Protein AF-A0A3N5MFY3-F1 (afdb_monomer)

Solvent-accessible surface area (backbone atoms only — not comparable to full-atom values): 4371 Å² total; per-residue (Å²): 133,85,81,80,72,80,77,76,81,76,50,73,71,58,54,59,50,53,54,51,50,52,52,51,53,49,50,50,53,53,52,54,51,51,53,52,51,49,52,52,49,52,51,52,51,49,50,48,40,57,72,60,47,50,56,71,44,60,77,43,73,59,98,87,44,74,44,39,66,74,80,110

Sequence (72 aa):
MAKDTPKKVITKKHLARIERERLQTRYILVSSIVVILLVVGFVGYGVLKEVVLQPLEPVAIVNGEKISTKEF

Structure (mmCIF, N/CA/C/O backbone):
data_AF-A0A3N5MFY3-F1
#
_entry.id   AF-A0A3N5MFY3-F1
#
loop_
_atom_site.group_PDB
_atom_site.id
_atom_site.type_symbol
_atom_site.label_atom_id
_atom_site.label_alt_id
_atom_site.label_comp_id
_atom_site.label_asym_id
_atom_site.label_entity_id
_atom_site.label_seq_id
_atom_site.pdbx_PDB_ins_code
_atom_site.Ca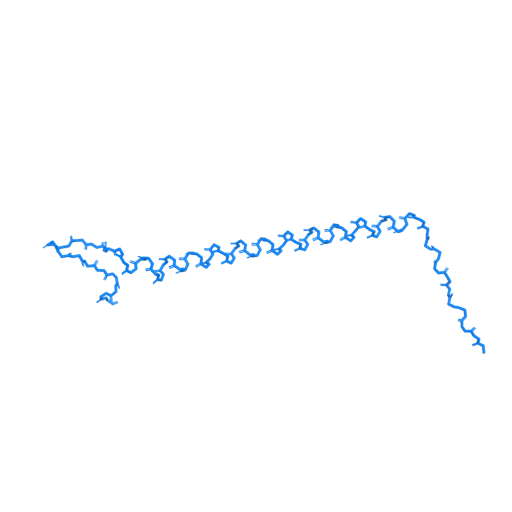rtn_x
_atom_site.Cartn_y
_atom_site.Cartn_z
_atom_site.occupancy
_atom_site.B_iso_or_equiv
_atom_site.auth_seq_id
_atom_site.auth_comp_id
_atom_site.auth_asym_id
_atom_site.auth_atom_id
_atom_site.pdbx_PDB_model_num
ATOM 1 N N . MET A 1 1 ? -2.706 -17.898 -51.059 1.00 42.91 1 MET A N 1
ATOM 2 C CA . MET A 1 1 ? -1.681 -16.877 -50.750 1.00 42.91 1 MET A CA 1
ATOM 3 C C . MET A 1 1 ? -1.412 -16.890 -49.257 1.00 42.91 1 MET A C 1
ATOM 5 O O . MET A 1 1 ? -2.330 -16.623 -48.492 1.00 42.91 1 MET A O 1
ATOM 9 N N . ALA A 1 2 ? -0.201 -17.262 -48.842 1.00 52.47 2 ALA A N 1
ATOM 10 C CA . ALA A 1 2 ? 0.213 -17.149 -47.447 1.00 52.47 2 ALA A CA 1
ATOM 11 C C . ALA A 1 2 ? 0.413 -15.661 -47.112 1.00 52.47 2 ALA A C 1
ATOM 13 O O . ALA A 1 2 ? 1.051 -14.937 -47.871 1.00 52.47 2 ALA A O 1
ATOM 14 N N . LYS A 1 3 ? -0.194 -15.192 -46.018 1.00 57.03 3 LYS A N 1
ATOM 15 C CA . LYS A 1 3 ? 0.015 -13.838 -45.492 1.00 57.03 3 LYS A CA 1
ATOM 16 C C . LYS A 1 3 ? 1.400 -13.796 -44.850 1.00 57.03 3 LYS A C 1
ATOM 18 O O . LYS A 1 3 ? 1.578 -14.324 -43.753 1.00 57.03 3 LYS A O 1
ATOM 23 N N . ASP A 1 4 ? 2.356 -13.157 -45.514 1.00 61.09 4 ASP A N 1
ATOM 24 C CA . ASP A 1 4 ? 3.618 -12.785 -44.884 1.00 61.09 4 ASP A CA 1
ATOM 25 C C . ASP A 1 4 ? 3.329 -11.759 -43.789 1.00 61.09 4 ASP A C 1
ATOM 27 O O . ASP A 1 4 ? 2.975 -10.606 -44.038 1.00 61.09 4 ASP A O 1
ATOM 31 N N . THR A 1 5 ? 3.414 -12.216 -42.541 1.00 66.75 5 THR A N 1
ATOM 32 C CA . THR A 1 5 ? 3.294 -11.342 -41.375 1.00 66.75 5 THR A CA 1
ATOM 33 C C . THR A 1 5 ? 4.508 -10.416 -41.389 1.00 66.75 5 THR A C 1
ATOM 35 O O . THR A 1 5 ? 5.633 -10.924 -41.352 1.00 66.75 5 THR A O 1
ATOM 38 N N . PRO A 1 6 ? 4.344 -9.081 -41.450 1.00 61.25 6 PRO A N 1
ATOM 39 C CA . PRO A 1 6 ? 5.482 -8.179 -41.504 1.00 61.25 6 PRO A CA 1
ATOM 40 C C . PRO A 1 6 ? 6.322 -8.393 -40.247 1.00 61.25 6 PRO A C 1
ATOM 42 O O . PRO A 1 6 ? 5.877 -8.144 -39.123 1.00 61.25 6 PRO A O 1
ATOM 45 N N . LYS A 1 7 ? 7.537 -8.912 -40.439 1.00 62.91 7 LYS A N 1
ATOM 46 C CA . LYS A 1 7 ? 8.503 -9.164 -39.374 1.00 62.91 7 LYS A CA 1
ATOM 47 C C . LYS A 1 7 ? 8.865 -7.815 -38.764 1.00 62.91 7 LYS A C 1
ATOM 49 O O . LYS A 1 7 ? 9.701 -7.089 -39.293 1.00 62.91 7 LYS A O 1
ATOM 54 N N . LYS A 1 8 ? 8.176 -7.452 -37.677 1.00 65.44 8 LYS A N 1
ATOM 55 C CA . LYS A 1 8 ? 8.396 -6.215 -36.926 1.00 65.44 8 LYS A CA 1
ATOM 56 C C . LYS A 1 8 ? 9.876 -6.165 -36.563 1.00 65.44 8 LYS A C 1
ATOM 58 O O . LYS A 1 8 ? 10.346 -6.980 -35.772 1.00 65.44 8 LYS A O 1
ATOM 63 N N . VAL A 1 9 ? 10.624 -5.261 -37.189 1.00 62.66 9 VAL A N 1
ATOM 64 C CA . VAL A 1 9 ? 12.059 -5.100 -36.943 1.00 62.66 9 VAL A CA 1
ATOM 65 C C . VAL A 1 9 ? 12.203 -4.457 -35.570 1.00 62.66 9 VAL A C 1
ATOM 67 O O . VAL A 1 9 ? 12.193 -3.238 -35.419 1.00 62.66 9 VAL A O 1
ATOM 70 N N . ILE A 1 10 ? 12.249 -5.288 -34.531 1.00 62.00 10 ILE A N 1
ATOM 71 C CA . ILE A 1 10 ? 12.486 -4.825 -33.172 1.00 62.00 10 ILE A CA 1
ATOM 72 C C . ILE A 1 10 ? 13.976 -4.500 -33.078 1.00 62.00 10 ILE A C 1
ATOM 74 O O . ILE A 1 10 ? 14.817 -5.387 -32.939 1.00 62.00 10 ILE A O 1
ATOM 78 N N . THR A 1 11 ? 14.329 -3.220 -33.193 1.00 74.50 11 THR A N 1
ATOM 79 C CA . THR A 1 11 ? 15.703 -2.791 -32.921 1.00 74.50 11 THR A CA 1
ATOM 80 C C . THR A 1 11 ? 16.007 -3.018 -31.438 1.00 74.50 11 THR A C 1
ATOM 82 O O . THR A 1 11 ? 15.142 -2.839 -30.576 1.00 74.50 11 THR A O 1
ATOM 85 N N . LYS A 1 12 ? 17.245 -3.410 -31.110 1.00 70.75 12 LYS A N 1
ATOM 86 C CA . LYS A 1 12 ? 17.667 -3.723 -29.727 1.00 70.75 12 LYS A CA 1
ATOM 87 C C . LYS A 1 12 ? 17.335 -2.597 -28.729 1.00 70.75 12 LYS A C 1
ATOM 89 O O . LYS A 1 12 ? 17.035 -2.860 -27.568 1.00 70.75 12 LYS A O 1
ATOM 94 N N . LYS A 1 13 ? 17.307 -1.345 -29.204 1.00 73.19 13 LYS A N 1
ATOM 95 C CA . LYS A 1 13 ? 16.935 -0.151 -28.429 1.00 73.19 13 LYS A CA 1
ATOM 96 C C . LYS A 1 13 ? 15.475 -0.171 -27.949 1.00 73.19 13 LYS A C 1
ATOM 98 O O . LYS A 1 13 ? 15.201 0.293 -26.846 1.00 73.19 13 LYS A O 1
ATOM 103 N N . HIS A 1 14 ? 14.545 -0.723 -28.733 1.00 73.56 14 HIS A N 1
ATOM 104 C CA . HIS A 1 14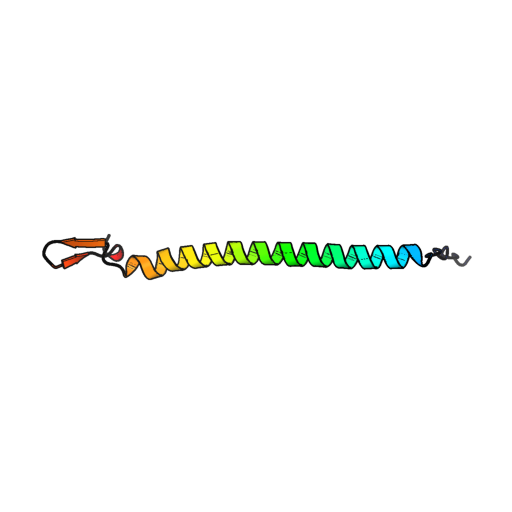 ? 13.141 -0.840 -28.325 1.00 73.56 14 HIS A CA 1
ATOM 105 C C . HIS A 1 14 ? 12.933 -1.909 -27.247 1.00 73.56 14 HIS A C 1
ATOM 107 O O . HIS A 1 14 ? 12.148 -1.679 -26.333 1.00 73.56 14 HIS A O 1
ATOM 113 N N . LEU A 1 15 ? 13.670 -3.027 -27.298 1.00 76.50 15 LEU A N 1
ATOM 114 C CA . LEU A 1 15 ? 13.607 -4.059 -26.252 1.00 76.50 15 LEU A CA 1
ATOM 115 C C . LEU A 1 15 ? 14.056 -3.509 -24.897 1.00 76.50 15 LEU A C 1
ATOM 117 O O . LEU A 1 15 ? 13.326 -3.623 -23.917 1.00 76.50 15 LEU A O 1
ATOM 121 N N . ALA A 1 16 ? 15.198 -2.817 -24.871 1.00 77.06 16 ALA A N 1
ATOM 122 C CA . ALA A 1 16 ? 15.727 -2.224 -23.645 1.00 77.06 16 ALA A CA 1
ATOM 123 C C . ALA A 1 16 ? 14.784 -1.170 -23.033 1.00 77.06 16 ALA A C 1
ATOM 125 O O . ALA A 1 16 ? 14.726 -1.020 -21.814 1.00 77.06 16 ALA A O 1
ATOM 126 N N . ARG A 1 17 ? 14.032 -0.435 -23.866 1.00 80.75 17 ARG A N 1
ATOM 127 C CA . ARG A 1 17 ? 13.044 0.543 -23.391 1.00 80.75 17 ARG A CA 1
ATOM 128 C C . ARG A 1 17 ? 11.816 -0.132 -22.776 1.00 80.75 17 ARG A C 1
ATOM 130 O O . ARG A 1 17 ? 11.417 0.248 -21.683 1.00 80.75 17 ARG A O 1
ATOM 137 N N . ILE A 1 18 ? 11.281 -1.163 -23.432 1.00 83.19 18 ILE A N 1
ATOM 138 C CA . ILE A 1 18 ? 10.122 -1.924 -22.937 1.00 83.19 18 ILE A CA 1
ATOM 139 C C . ILE A 1 18 ? 10.434 -2.585 -21.591 1.00 83.19 18 ILE A C 1
ATOM 141 O O . ILE A 1 18 ? 9.592 -2.616 -20.699 1.00 83.19 18 ILE A O 1
ATOM 145 N N . GLU A 1 19 ? 11.645 -3.109 -21.422 1.00 85.44 19 GLU A N 1
ATOM 146 C CA . GLU A 1 19 ? 12.043 -3.778 -20.184 1.00 85.44 19 GLU A CA 1
ATOM 147 C C . GLU A 1 19 ? 12.142 -2.804 -19.002 1.00 85.44 19 GLU A C 1
ATOM 149 O O . GLU A 1 19 ? 11.654 -3.099 -17.911 1.00 85.44 19 GLU A O 1
ATOM 154 N N . ARG A 1 20 ? 12.663 -1.592 -19.238 1.00 85.56 20 ARG A N 1
ATOM 155 C CA . ARG A 1 20 ? 12.671 -0.512 -18.238 1.00 85.56 20 ARG A CA 1
ATOM 156 C C . ARG A 1 20 ? 11.263 -0.050 -17.874 1.00 85.56 20 ARG A C 1
ATOM 158 O O . ARG A 1 20 ? 10.970 0.106 -16.692 1.00 85.56 20 ARG A O 1
ATOM 165 N N . GLU A 1 21 ? 10.395 0.126 -18.867 1.00 89.75 21 GLU A N 1
ATOM 166 C CA . GLU A 1 21 ? 8.998 0.513 -18.641 1.00 89.75 21 GLU A CA 1
ATOM 167 C C . GLU A 1 21 ? 8.262 -0.554 -17.816 1.00 89.75 21 GLU A C 1
ATOM 169 O O . GLU A 1 21 ? 7.599 -0.216 -16.841 1.00 89.75 21 GLU A O 1
ATOM 174 N N . ARG A 1 22 ? 8.471 -1.848 -18.097 1.00 90.56 22 ARG A N 1
ATOM 175 C CA . ARG A 1 22 ? 7.900 -2.946 -17.296 1.00 90.56 22 ARG A CA 1
ATOM 176 C C . ARG A 1 22 ? 8.342 -2.909 -15.837 1.00 90.56 22 ARG A C 1
ATOM 178 O O . ARG A 1 22 ? 7.511 -3.111 -14.953 1.00 90.56 22 ARG A O 1
ATOM 185 N N . LEU A 1 23 ? 9.627 -2.663 -15.577 1.00 92.00 23 LEU A N 1
ATOM 186 C CA . LEU A 1 23 ? 10.138 -2.542 -14.209 1.00 92.00 23 LEU A CA 1
ATOM 187 C C . LEU A 1 23 ? 9.524 -1.337 -13.494 1.00 92.00 23 LEU A C 1
ATOM 189 O O . LEU A 1 23 ? 9.075 -1.470 -12.360 1.00 92.00 23 LEU A O 1
ATOM 193 N N . GLN A 1 24 ? 9.428 -0.192 -14.171 1.00 92.69 24 GLN A N 1
ATOM 194 C CA . GLN A 1 24 ? 8.828 1.013 -13.604 1.00 92.69 24 GLN A CA 1
ATOM 195 C C . GLN A 1 24 ? 7.341 0.815 -13.295 1.00 92.69 24 GLN A C 1
ATOM 197 O O . GLN A 1 24 ? 6.906 1.118 -12.187 1.00 92.69 24 GLN A O 1
ATOM 202 N N . THR A 1 25 ? 6.573 0.235 -14.220 1.00 95.06 25 THR A N 1
ATOM 203 C CA . THR A 1 25 ? 5.166 -0.110 -13.980 1.00 95.06 25 THR A CA 1
ATOM 204 C C . THR A 1 25 ? 5.029 -1.080 -12.811 1.00 95.06 25 THR A C 1
ATOM 206 O O . THR A 1 25 ? 4.142 -0.906 -11.980 1.00 95.06 25 THR A O 1
ATOM 209 N N . ARG A 1 26 ? 5.924 -2.071 -12.698 1.00 95.69 26 ARG A N 1
ATOM 210 C CA . ARG A 1 26 ? 5.915 -3.020 -11.579 1.00 95.69 26 ARG A CA 1
ATOM 211 C C . ARG A 1 26 ? 6.196 -2.328 -10.249 1.00 95.69 26 ARG A C 1
ATOM 213 O O . ARG A 1 26 ? 5.490 -2.600 -9.285 1.00 95.69 26 ARG A O 1
ATOM 220 N N . TYR A 1 27 ? 7.176 -1.427 -10.194 1.00 96.94 27 TYR A N 1
ATOM 221 C CA . TYR A 1 27 ? 7.465 -0.663 -8.980 1.00 96.94 27 TYR A CA 1
ATOM 222 C C . TYR A 1 27 ? 6.307 0.247 -8.584 1.00 96.94 27 TYR A C 1
ATOM 224 O O . TYR A 1 27 ? 5.933 0.251 -7.415 1.00 96.94 27 TYR A O 1
ATOM 232 N N . ILE A 1 28 ? 5.695 0.946 -9.545 1.00 96.62 28 ILE A N 1
ATOM 233 C CA . ILE A 1 28 ? 4.518 1.783 -9.287 1.00 96.62 28 ILE A CA 1
ATOM 234 C C . ILE A 1 28 ? 3.394 0.920 -8.712 1.00 96.62 28 ILE A C 1
ATOM 236 O O . ILE A 1 28 ? 2.908 1.213 -7.626 1.00 96.62 28 ILE A O 1
ATOM 240 N N . LEU A 1 29 ? 3.060 -0.194 -9.365 1.00 97.12 29 LEU A N 1
ATOM 241 C CA . LEU A 1 29 ? 1.994 -1.095 -8.927 1.00 97.12 29 LEU A CA 1
ATOM 242 C C . LEU A 1 29 ? 2.245 -1.646 -7.517 1.00 97.12 29 LEU A C 1
ATOM 244 O O . LEU A 1 29 ? 1.351 -1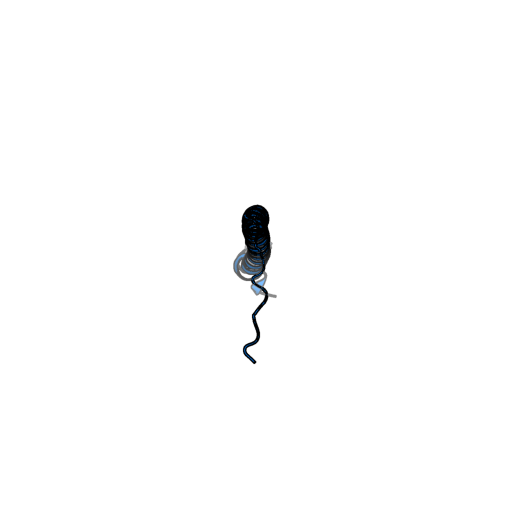.600 -6.675 1.00 97.12 29 LEU A O 1
ATOM 248 N N . VAL A 1 30 ? 3.461 -2.123 -7.235 1.00 97.94 30 VAL A N 1
ATOM 249 C CA . VAL A 1 30 ? 3.822 -2.631 -5.902 1.00 97.94 30 VAL A CA 1
ATOM 250 C C . VAL A 1 30 ? 3.730 -1.517 -4.861 1.00 97.94 30 VAL A C 1
ATOM 252 O O . VAL A 1 30 ? 3.134 -1.724 -3.808 1.00 97.94 30 VAL A O 1
ATOM 255 N N . SER A 1 31 ? 4.254 -0.326 -5.159 1.00 97.50 31 SER A N 1
ATOM 256 C CA . SER A 1 31 ? 4.207 0.806 -4.229 1.00 97.50 31 SER A CA 1
ATOM 257 C C . SER A 1 31 ? 2.772 1.248 -3.927 1.00 97.50 31 SER A C 1
ATOM 259 O O . SER A 1 31 ? 2.434 1.463 -2.766 1.00 97.50 31 SER A O 1
ATOM 261 N N . SER A 1 32 ? 1.894 1.289 -4.934 1.00 97.62 32 SER A N 1
ATOM 262 C CA . SER A 1 32 ? 0.476 1.601 -4.756 1.00 97.62 32 SER A CA 1
ATOM 263 C C . SER A 1 32 ? -0.225 0.578 -3.861 1.00 97.62 32 SER A C 1
ATOM 265 O O . SER A 1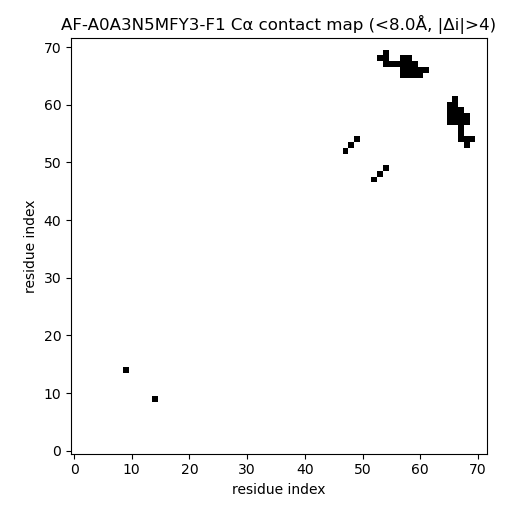 32 ? -0.959 0.969 -2.956 1.00 97.62 32 SER A O 1
ATOM 267 N N . ILE A 1 33 ? 0.030 -0.720 -4.059 1.00 98.19 33 ILE A N 1
ATOM 268 C CA . ILE A 1 33 ? -0.545 -1.779 -3.213 1.00 98.19 33 ILE A CA 1
ATOM 269 C C . ILE A 1 33 ? -0.068 -1.640 -1.766 1.00 98.19 33 ILE A C 1
ATOM 271 O O . ILE A 1 33 ? -0.877 -1.739 -0.847 1.00 98.19 33 ILE A O 1
ATOM 275 N N . VAL A 1 34 ? 1.223 -1.377 -1.552 1.00 98.38 34 VAL A N 1
ATOM 276 C CA . VAL A 1 34 ? 1.786 -1.193 -0.206 1.00 98.38 34 VAL A CA 1
ATOM 277 C C . VAL A 1 34 ? 1.112 -0.027 0.516 1.00 98.38 34 VAL A C 1
ATOM 279 O O . VAL A 1 34 ? 0.732 -0.171 1.674 1.00 98.38 34 VAL A O 1
ATOM 282 N N . VAL A 1 35 ? 0.905 1.104 -0.164 1.00 98.12 35 VAL A N 1
ATOM 283 C CA . VAL A 1 35 ? 0.215 2.262 0.425 1.00 98.12 35 VAL A CA 1
ATOM 284 C C . VAL A 1 35 ? -1.224 1.914 0.805 1.00 98.12 35 VAL A C 1
ATOM 286 O O . VAL A 1 35 ? -1.649 2.230 1.914 1.00 98.12 35 VAL A O 1
ATOM 289 N N . ILE A 1 36 ? -1.961 1.219 -0.067 1.00 98.12 36 ILE A N 1
ATOM 290 C CA . ILE A 1 36 ? -3.335 0.783 0.226 1.00 98.12 36 ILE A CA 1
ATOM 291 C C . ILE A 1 36 ? -3.359 -0.135 1.453 1.00 98.12 36 ILE A C 1
ATOM 293 O O . ILE A 1 36 ? -4.167 0.073 2.355 1.00 98.12 36 ILE A O 1
ATOM 297 N N . LEU A 1 37 ? -2.455 -1.115 1.521 1.00 98.12 37 LEU A N 1
ATOM 298 C CA . LEU A 1 37 ? -2.363 -2.029 2.659 1.00 98.12 37 LEU A CA 1
ATOM 299 C C . LEU A 1 37 ? -2.026 -1.303 3.961 1.00 98.12 37 LEU A C 1
ATOM 301 O O . LEU A 1 37 ? -2.600 -1.635 4.993 1.00 98.12 37 LEU A O 1
ATOM 305 N N . LEU A 1 38 ? -1.142 -0.304 3.922 1.00 97.81 38 LEU A N 1
ATOM 306 C CA . LEU A 1 38 ? -0.838 0.512 5.095 1.00 97.81 38 LEU A CA 1
ATOM 307 C C . LEU A 1 38 ? -2.075 1.270 5.573 1.00 97.81 38 LEU A C 1
ATOM 309 O O . LEU A 1 38 ? -2.400 1.197 6.752 1.00 97.81 38 LEU A O 1
ATOM 313 N N . VAL A 1 39 ? -2.796 1.946 4.674 1.00 97.31 39 VAL A N 1
ATOM 314 C CA . VAL A 1 39 ? -4.021 2.679 5.030 1.00 97.31 39 VAL A CA 1
ATOM 315 C C . VAL A 1 39 ? -5.062 1.738 5.633 1.00 97.31 39 VAL A C 1
ATOM 317 O O . VAL A 1 39 ? -5.570 2.006 6.718 1.00 97.31 39 VAL A O 1
ATOM 320 N N . VAL A 1 40 ? -5.340 0.609 4.975 1.00 97.12 40 VAL A N 1
ATOM 321 C CA . VAL A 1 40 ? -6.287 -0.396 5.481 1.00 97.12 40 VAL A CA 1
ATOM 322 C C . VAL A 1 40 ? -5.819 -0.963 6.823 1.00 97.12 40 VAL A C 1
ATOM 324 O O . VAL A 1 40 ? -6.635 -1.142 7.721 1.00 97.12 40 VAL A O 1
ATOM 327 N N . GLY A 1 41 ? -4.516 -1.193 6.995 1.00 96.31 41 GLY A N 1
ATOM 328 C CA . GLY A 1 41 ? -3.927 -1.658 8.248 1.00 96.31 41 GLY A CA 1
ATOM 329 C C . GLY A 1 41 ? -4.089 -0.654 9.390 1.00 96.31 41 GLY A C 1
ATOM 330 O O . GLY A 1 41 ? -4.495 -1.041 10.481 1.00 96.31 41 GLY A O 1
ATOM 331 N N . PHE A 1 42 ? -3.841 0.635 9.143 1.00 95.12 42 PHE A N 1
ATOM 332 C CA . PHE A 1 42 ? -4.040 1.692 10.138 1.00 95.12 42 PHE A CA 1
ATOM 333 C C . PHE A 1 42 ? -5.510 1.862 10.510 1.00 95.12 42 PHE A C 1
ATOM 335 O O . PHE A 1 42 ? -5.826 1.949 11.695 1.00 95.12 42 PHE A O 1
ATOM 342 N N . VAL A 1 43 ? -6.408 1.871 9.522 1.00 93.44 43 VAL A N 1
ATOM 343 C CA . VAL A 1 43 ? -7.854 1.951 9.765 1.00 93.44 43 VAL A CA 1
ATOM 344 C C . VAL A 1 43 ? -8.325 0.726 10.545 1.00 93.44 43 VAL A C 1
ATOM 346 O O . VAL A 1 43 ? -8.978 0.875 11.571 1.00 93.44 43 VAL A O 1
ATOM 349 N N . GLY A 1 44 ? -7.940 -0.478 10.118 1.00 91.69 44 GLY A N 1
ATOM 350 C CA . GLY A 1 44 ? -8.278 -1.721 10.808 1.00 91.69 44 GLY A CA 1
ATOM 351 C C . GLY A 1 44 ? -7.756 -1.755 12.244 1.00 91.69 44 GLY A C 1
ATOM 352 O O . GLY A 1 44 ? -8.491 -2.138 13.147 1.00 91.69 44 GLY A O 1
ATOM 353 N N . TYR A 1 45 ? -6.525 -1.294 12.480 1.00 88.19 45 TYR A N 1
ATOM 354 C CA . TYR A 1 45 ? -5.957 -1.180 13.824 1.00 88.19 45 TYR A CA 1
ATOM 355 C C . TYR A 1 45 ? -6.699 -0.149 14.685 1.00 88.19 45 TYR A C 1
ATOM 357 O O . TYR A 1 45 ? -6.982 -0.419 15.851 1.00 88.19 45 TYR A O 1
ATOM 365 N N . GLY A 1 46 ? -7.047 1.010 14.117 1.00 83.50 46 GLY A N 1
ATOM 366 C CA . GLY A 1 46 ? -7.839 2.040 14.790 1.00 83.50 46 GLY A CA 1
ATOM 367 C C . GLY A 1 46 ? -9.210 1.519 15.213 1.00 83.50 46 GLY A C 1
ATOM 368 O O . GLY A 1 46 ? -9.554 1.599 16.389 1.00 83.50 46 GLY A O 1
ATOM 369 N N . VAL A 1 47 ? -9.934 0.888 14.285 1.00 83.06 47 VAL A N 1
ATOM 370 C CA . VAL A 1 47 ? -11.246 0.277 14.545 1.00 83.06 47 VAL A CA 1
ATOM 371 C C . VAL A 1 47 ? -11.137 -0.846 15.572 1.00 83.06 47 VAL A C 1
ATOM 373 O O . VAL A 1 47 ? -11.949 -0.917 16.487 1.00 83.06 47 VAL A O 1
ATOM 376 N N . LEU A 1 48 ? -10.125 -1.711 15.477 1.00 78.69 48 LEU A N 1
ATOM 377 C CA . LEU A 1 48 ? -9.934 -2.788 16.449 1.00 78.69 48 LEU A CA 1
ATOM 378 C C . LEU A 1 48 ? -9.655 -2.230 17.850 1.00 78.69 48 LEU A C 1
ATOM 380 O O . LEU A 1 48 ? -10.180 -2.745 18.832 1.00 78.69 48 LEU A O 1
ATOM 384 N N . LYS A 1 49 ? -8.875 -1.150 17.955 1.00 73.00 49 LYS A N 1
ATOM 385 C CA . LYS A 1 49 ? -8.635 -0.465 19.228 1.00 73.00 49 LYS A CA 1
ATOM 386 C C . LYS A 1 49 ? -9.921 0.160 19.785 1.00 73.00 49 LYS A C 1
ATOM 388 O O . LYS A 1 49 ? -10.178 0.049 20.980 1.00 73.00 49 LYS A O 1
ATOM 393 N N . GLU A 1 50 ? -10.727 0.793 18.944 1.00 68.50 50 GLU A N 1
ATOM 394 C CA . GLU A 1 50 ? -11.984 1.433 19.350 1.00 68.50 50 GLU A CA 1
ATOM 395 C C . GLU A 1 50 ? -13.042 0.406 19.779 1.00 68.50 50 GLU A C 1
ATOM 397 O O . GLU A 1 50 ? -13.668 0.547 20.820 1.00 68.50 50 GLU A O 1
ATOM 402 N N . VAL A 1 51 ? -13.184 -0.689 19.033 1.00 68.94 51 VAL A N 1
ATOM 403 C CA . VAL A 1 51 ? -14.208 -1.714 19.287 1.00 68.94 51 VAL A CA 1
ATOM 404 C C . VAL A 1 51 ? -13.793 -2.708 20.374 1.00 68.94 51 VAL A C 1
ATOM 406 O O . VAL A 1 51 ? -14.654 -3.249 21.063 1.00 68.94 51 VAL A O 1
ATOM 409 N N . VAL A 1 52 ? -12.495 -2.988 20.544 1.00 66.44 52 VAL A N 1
ATOM 410 C CA . VAL A 1 52 ? -12.017 -4.017 21.489 1.00 66.44 52 VAL A CA 1
ATOM 411 C C . VAL A 1 52 ? -11.375 -3.420 22.737 1.00 66.44 52 VAL A C 1
ATOM 413 O O . VAL A 1 52 ? -11.633 -3.924 23.828 1.00 66.44 52 VAL A O 1
ATOM 416 N N . LEU A 1 53 ? -10.556 -2.367 22.611 1.00 60.50 53 LEU A N 1
ATOM 417 C CA . LEU A 1 53 ? -9.784 -1.817 23.737 1.00 60.50 53 LEU A CA 1
ATOM 418 C C . LEU A 1 53 ? -10.532 -0.731 24.519 1.00 60.50 53 LEU A C 1
ATOM 420 O O . LEU A 1 53 ? -10.521 -0.777 25.745 1.00 60.50 53 LEU A O 1
ATOM 424 N N . GLN A 1 54 ? -11.200 0.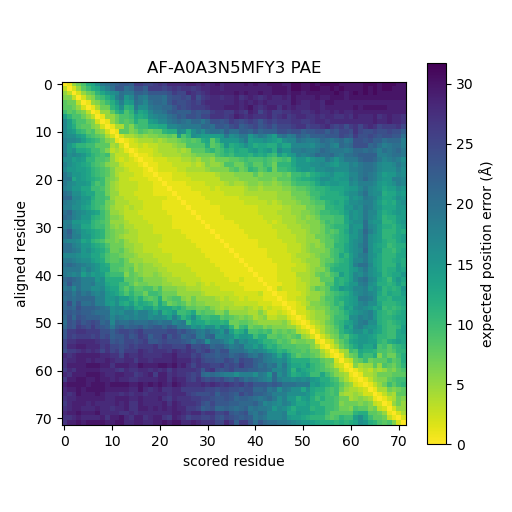220 23.860 1.00 58.81 54 GLN A N 1
ATOM 425 C CA . GLN A 1 54 ? -11.949 1.267 24.580 1.00 58.81 54 GLN A CA 1
ATOM 426 C C . GLN A 1 54 ? -13.052 0.732 25.511 1.00 58.81 54 GLN A C 1
ATOM 428 O O . GLN A 1 54 ? -13.222 1.292 26.589 1.00 58.81 54 GLN A O 1
ATOM 433 N N . PRO A 1 55 ? -13.758 -0.371 25.199 1.00 58.72 55 PRO A N 1
ATOM 434 C CA . PRO A 1 55 ? -14.753 -0.937 26.106 1.00 58.72 55 PRO A CA 1
ATOM 435 C C . PRO A 1 55 ? -14.162 -1.628 27.347 1.00 58.72 55 PRO A C 1
ATOM 437 O O . PRO A 1 55 ? -14.909 -2.210 28.129 1.00 58.72 55 PRO A O 1
ATOM 440 N N . LEU A 1 56 ? -12.834 -1.672 27.493 1.00 58.19 56 LEU A N 1
ATOM 441 C CA . LEU A 1 56 ? -12.139 -2.247 28.650 1.00 58.19 56 LEU A CA 1
ATOM 442 C C . LEU A 1 56 ? -11.517 -1.169 29.549 1.00 58.19 56 LEU A C 1
ATOM 444 O O . LEU A 1 56 ? -11.141 -1.473 30.682 1.00 58.19 56 LEU A O 1
ATOM 448 N N . GLU A 1 57 ? -11.412 0.076 29.076 1.00 59.34 57 GLU A N 1
ATOM 449 C CA . GLU A 1 57 ? -10.902 1.188 29.877 1.00 59.34 57 GLU A CA 1
ATOM 450 C C . GLU A 1 57 ? -12.059 1.837 30.665 1.00 59.34 57 GLU A C 1
ATOM 452 O O . GLU A 1 57 ? -13.098 2.165 30.086 1.00 59.34 57 GLU A O 1
ATOM 457 N N . PRO A 1 58 ? -11.937 1.996 31.998 1.00 59.28 58 PRO A N 1
ATOM 458 C CA . PRO A 1 58 ? -12.942 2.701 32.784 1.00 59.28 58 PRO A CA 1
ATOM 459 C C . PRO A 1 58 ? -12.920 4.188 32.416 1.00 59.28 58 PRO A C 1
ATOM 461 O O . PRO A 1 58 ? -11.901 4.859 32.572 1.00 59.28 58 PRO A O 1
ATOM 464 N N . VAL A 1 59 ? -14.053 4.697 31.933 1.00 61.19 59 VAL A N 1
ATOM 465 C CA . VAL A 1 59 ? -14.215 6.076 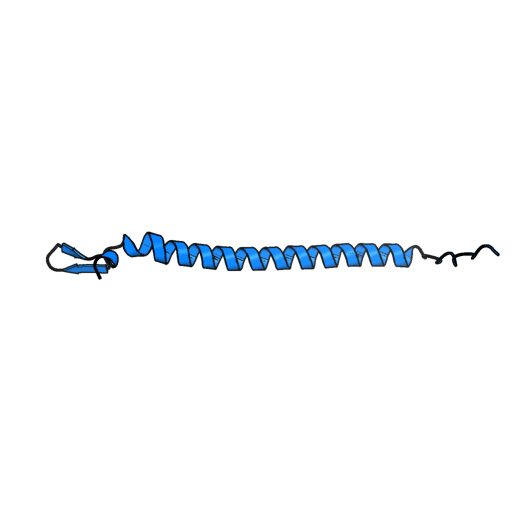31.442 1.00 61.19 59 VAL A CA 1
ATOM 466 C C . VAL A 1 59 ? -14.216 7.074 32.603 1.00 61.19 59 VAL A C 1
ATOM 468 O O . VAL A 1 59 ? -13.772 8.210 32.452 1.00 61.19 59 VAL A O 1
ATOM 471 N N . ALA A 1 60 ? -14.662 6.643 33.785 1.00 62.53 60 ALA A N 1
ATOM 472 C CA . ALA A 1 60 ? -14.572 7.409 35.020 1.00 62.53 60 ALA A CA 1
ATOM 473 C C . ALA A 1 60 ? -14.616 6.485 36.246 1.00 62.53 60 ALA A C 1
ATOM 475 O O . ALA A 1 60 ? -15.224 5.413 36.217 1.00 62.53 60 ALA A O 1
ATOM 476 N N . ILE A 1 61 ? -13.990 6.927 37.340 1.00 60.91 61 ILE A N 1
ATOM 477 C CA . ILE A 1 61 ? -14.189 6.349 38.673 1.00 60.91 61 ILE A CA 1
ATOM 478 C C . ILE A 1 61 ? -15.048 7.337 39.454 1.00 60.91 61 ILE A C 1
ATOM 480 O O . ILE A 1 61 ? -14.579 8.425 39.786 1.00 60.91 61 ILE A O 1
ATOM 484 N N . VAL A 1 62 ? -16.296 6.975 39.741 1.00 65.25 62 VAL A N 1
ATOM 485 C CA . VAL A 1 62 ? -17.213 7.805 40.536 1.00 65.25 62 VAL A CA 1
ATOM 486 C C . VAL A 1 62 ? -17.508 7.052 41.825 1.00 65.25 62 VAL A C 1
ATOM 488 O O . VAL A 1 62 ? -17.934 5.905 41.787 1.00 65.25 62 VAL A O 1
ATOM 491 N N . ASN A 1 63 ? -17.228 7.663 42.979 1.00 64.62 63 ASN A N 1
ATOM 492 C CA . ASN A 1 63 ? -17.432 7.049 44.301 1.00 64.62 63 ASN A CA 1
ATOM 493 C C . ASN A 1 63 ? -16.772 5.663 44.498 1.00 64.62 63 ASN A C 1
ATOM 495 O O . ASN A 1 63 ? -17.239 4.861 45.300 1.00 64.62 63 ASN A O 1
ATOM 499 N N . GLY A 1 64 ? -15.666 5.382 43.798 1.00 69.19 64 GLY A N 1
ATOM 500 C CA . GLY A 1 64 ? -14.935 4.110 43.899 1.00 69.19 64 GLY A CA 1
ATOM 501 C C . GLY A 1 64 ? -15.412 3.013 42.942 1.00 69.19 64 GLY A C 1
ATOM 502 O O . GLY A 1 64 ? -14.774 1.964 42.865 1.00 69.19 64 GLY A O 1
ATOM 503 N N . GLU A 1 65 ? -16.465 3.268 42.167 1.00 62.56 65 GLU A N 1
ATOM 504 C CA . GLU A 1 65 ? -16.989 2.349 41.160 1.00 62.56 65 GLU A CA 1
ATOM 505 C C . GLU A 1 65 ? -16.463 2.726 39.768 1.00 62.56 65 GLU A C 1
ATOM 507 O O . GLU A 1 65 ? -16.405 3.903 39.396 1.00 62.56 65 GLU A O 1
ATOM 512 N N . LYS A 1 66 ? -15.986 1.722 39.025 1.00 61.75 66 LYS A N 1
ATOM 513 C CA . LYS A 1 66 ? -15.377 1.882 37.700 1.00 61.75 66 LYS A CA 1
ATOM 514 C C . LYS A 1 66 ? -16.465 1.743 36.643 1.00 61.75 66 LYS A C 1
ATOM 516 O O . LYS A 1 66 ? -16.903 0.629 36.392 1.00 61.75 66 LYS A O 1
ATOM 521 N N . ILE A 1 67 ? -16.848 2.849 36.015 1.00 61.62 67 ILE A N 1
ATOM 522 C CA . ILE A 1 67 ? -17.878 2.862 34.972 1.00 61.62 67 ILE A CA 1
ATOM 523 C C . ILE 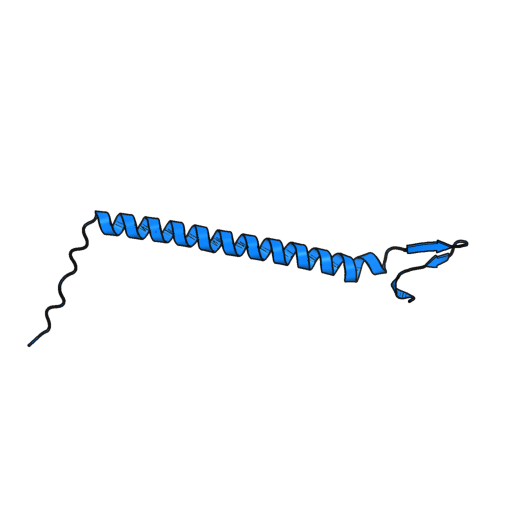A 1 67 ? -17.201 2.699 33.610 1.00 61.62 67 ILE A C 1
ATOM 525 O O . ILE A 1 67 ? -16.255 3.427 33.286 1.00 61.62 67 ILE A O 1
ATOM 529 N N . SER A 1 68 ? -17.667 1.735 32.816 1.00 61.72 68 SER A N 1
ATOM 530 C CA . SER A 1 68 ? -17.146 1.448 31.474 1.00 61.72 68 SER A CA 1
ATOM 531 C C . SER A 1 68 ? -18.188 1.764 30.402 1.00 61.72 68 SER A C 1
ATOM 533 O O . SER A 1 68 ? -19.387 1.619 30.617 1.00 61.72 68 SER A O 1
ATOM 535 N N . THR A 1 69 ? -17.738 2.150 29.208 1.00 61.97 69 THR A N 1
ATOM 536 C CA . THR A 1 69 ? -18.586 2.483 28.049 1.00 61.97 69 THR A CA 1
ATOM 537 C C . THR A 1 69 ? -19.500 1.343 27.590 1.00 61.97 69 THR A C 1
ATOM 539 O O . THR A 1 69 ? -20.399 1.591 26.800 1.00 61.97 69 THR A O 1
ATOM 542 N N . LYS A 1 70 ? -19.299 0.103 28.064 1.00 58.84 70 LYS A N 1
ATOM 543 C CA . LYS A 1 70 ? -20.195 -1.037 27.787 1.00 58.84 70 LYS A CA 1
ATOM 544 C C . LYS A 1 70 ? -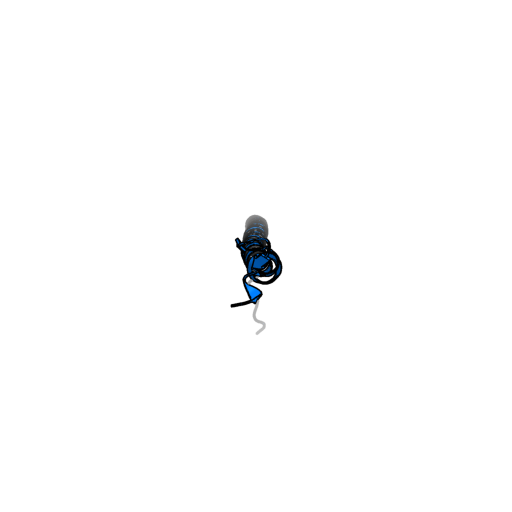21.546 -0.969 28.502 1.00 58.84 70 LYS A C 1
ATOM 546 O O . LYS A 1 70 ? -22.432 -1.741 28.152 1.00 58.84 70 LYS A O 1
ATOM 551 N N . GLU A 1 71 ? -21.670 -0.144 29.537 1.00 59.97 71 GLU A N 1
ATOM 552 C CA . GLU 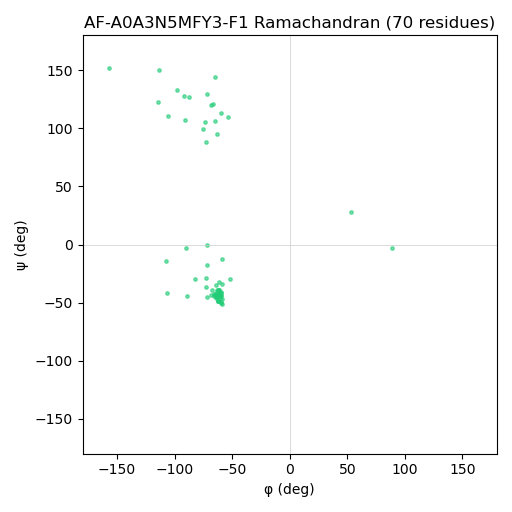A 1 71 ? -22.848 -0.119 30.415 1.00 59.97 71 GLU A CA 1
ATOM 553 C C . GLU A 1 71 ? -23.948 0.848 29.941 1.00 59.97 71 GLU A C 1
ATOM 555 O O . GLU A 1 71 ? -25.017 0.877 30.550 1.00 59.97 71 GLU A O 1
ATOM 560 N N . PHE A 1 72 ? -23.715 1.595 28.851 1.00 56.09 72 PHE A N 1
ATOM 561 C CA . PHE A 1 72 ? -24.668 2.530 28.238 1.00 56.09 72 PHE A CA 1
ATOM 562 C C . PHE A 1 72 ? -25.034 2.137 26.805 1.00 56.09 72 PHE A C 1
ATOM 564 O O . PHE A 1 72 ? -24.123 1.731 26.048 1.00 56.09 72 PHE A O 1
#

Foldseek 3Di:
DDDPDPPPPCDPVNVVVVVVVVVVVVVVVVVVVVVVCVVVVVVVVVVCCVVPVQQVQQPDQDPNDGHGPVVD

pLDDT: mean 76.49, std 15.85, range [42.91, 98.38]

Secondary structure (DSSP, 8-state):
-----------HHHHHHHHHHHHHHHHHHHHHHHHHHHHHHHHHHHHHIIIIIGGGSEEEEETTEEEEGGG-

Radius of gyration: 29.39 Å; Cα contacts (8 Å, |Δi|>4): 24; chains: 1; bounding box: 42×25×95 Å

Mean predicted aligned error: 13.92 Å